Protein AF-Q5DH22-F1 (afdb_monomer)

Sequence (173 aa):
MPALIFLGRTWACASDDFVCAGVCNFLIRMSCVLILGVPFLLASDPAVCLPNLADKIFCVLMFLTLAALLIFDAALSLSSSKGGVMETNLRSSVPRLLGAVCTLSCILLVLNLANLYLASNIYTSCDKQVVNCYIAGNSIAMAHAIGFYFSLILHYRKAGAFWGQLANDPTVF

Organism: Schistosoma japonicum (NCBI:txid6182)

Foldseek 3Di:
DVVCVPPVDDDPDQLVNLLVVLVVLLVLLVVLCCLQPVLCVVFDDVCQQDVDPVLVVLVVVLVVLSVVLNVLSVVLNVQSPDDGSPPCVSNVCNVVSVVVNLVSLVVNLVSLVVQLVCLVPPRPRTPPSSSVSNNVSSVSSNVSSVVVVVVVVVVVVVVVVVVVVVVPDPVND

Structure (mmCIF, N/CA/C/O backbone):
data_AF-Q5DH22-F1
#
_entry.id   AF-Q5DH22-F1
#
loop_
_atom_site.group_PDB
_atom_site.id
_atom_site.type_symbol
_atom_site.label_atom_id
_atom_site.label_alt_id
_atom_site.label_comp_id
_atom_site.label_asym_id
_atom_site.label_entity_id
_atom_site.label_seq_id
_atom_site.pdbx_PDB_ins_code
_atom_site.Cartn_x
_atom_site.Cartn_y
_atom_site.Cartn_z
_atom_site.occupancy
_atom_site.B_iso_or_equiv
_atom_site.auth_seq_id
_atom_site.auth_comp_id
_atom_site.auth_asym_id
_atom_site.auth_atom_id
_atom_site.pdbx_PDB_model_num
ATOM 1 N N . MET A 1 1 ? -29.889 2.159 20.441 1.00 38.53 1 MET A N 1
ATOM 2 C CA . MET A 1 1 ? -28.473 2.202 20.006 1.00 38.53 1 MET A CA 1
ATOM 3 C C . MET A 1 1 ? -28.336 1.508 18.646 1.00 38.53 1 MET A C 1
ATOM 5 O O . MET A 1 1 ? -28.211 0.292 18.610 1.00 38.53 1 MET A O 1
ATOM 9 N N . PRO A 1 2 ? -28.416 2.240 17.522 1.00 34.25 2 PRO A N 1
ATOM 10 C CA . PR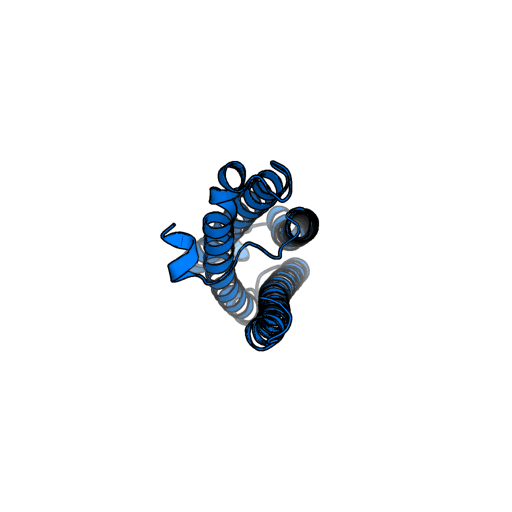O A 1 2 ? -28.590 1.642 16.187 1.00 34.25 2 PRO A CA 1
ATOM 11 C C . PRO A 1 2 ? -27.365 0.870 15.666 1.00 34.25 2 PRO A C 1
ATOM 13 O O . PRO A 1 2 ? -27.515 -0.149 15.002 1.00 34.25 2 PRO A O 1
ATOM 16 N N . ALA A 1 3 ? -26.149 1.298 16.025 1.00 37.38 3 ALA A N 1
ATOM 17 C CA . ALA A 1 3 ? -24.905 0.624 15.628 1.00 37.38 3 ALA A CA 1
ATOM 18 C C . ALA A 1 3 ? -24.698 -0.744 16.314 1.00 37.38 3 ALA A C 1
ATOM 20 O O . ALA A 1 3 ? -23.996 -1.601 15.789 1.00 37.38 3 ALA A O 1
ATOM 21 N N . LEU A 1 4 ? -25.350 -0.963 17.460 1.00 39.72 4 LEU A N 1
ATOM 22 C CA . LEU A 1 4 ? -25.334 -2.219 18.220 1.00 39.72 4 LEU A CA 1
ATOM 23 C C . LEU A 1 4 ? -26.232 -3.284 17.566 1.00 39.72 4 LEU A C 1
ATOM 25 O O . LEU A 1 4 ? -25.916 -4.467 17.597 1.00 39.72 4 LEU A O 1
ATOM 29 N N . ILE A 1 5 ? -27.313 -2.838 16.916 1.00 39.72 5 ILE A N 1
ATOM 30 C CA . ILE A 1 5 ? -28.296 -3.688 16.228 1.00 39.72 5 ILE A CA 1
ATOM 31 C C . ILE A 1 5 ? -27.786 -4.109 14.840 1.00 39.72 5 ILE A C 1
ATOM 33 O O . ILE A 1 5 ? -28.054 -5.221 14.405 1.00 39.72 5 ILE A O 1
ATOM 37 N N . PHE A 1 6 ? -27.015 -3.256 14.155 1.00 35.00 6 PHE A N 1
ATOM 38 C CA . PHE A 1 6 ? -26.537 -3.544 12.795 1.00 35.00 6 PHE A CA 1
ATOM 39 C C . PHE A 1 6 ? -25.241 -4.375 12.736 1.00 35.00 6 PHE A C 1
ATOM 41 O O . PHE A 1 6 ? -24.969 -4.996 11.714 1.00 35.00 6 PHE A O 1
ATOM 48 N N . LEU A 1 7 ? -24.423 -4.373 13.800 1.00 42.53 7 LEU A N 1
ATOM 49 C CA . LEU A 1 7 ? -23.074 -4.971 13.790 1.00 42.53 7 LEU A CA 1
ATOM 50 C C . LEU A 1 7 ? -22.793 -5.961 14.935 1.00 42.53 7 LEU A C 1
ATOM 52 O O . LEU A 1 7 ? -21.702 -6.523 14.983 1.00 42.53 7 LEU A O 1
ATOM 56 N N . GLY A 1 8 ? -23.747 -6.197 15.845 1.00 37.78 8 GLY A N 1
ATOM 57 C CA . GLY A 1 8 ? -23.712 -7.324 16.788 1.00 37.78 8 GLY A CA 1
ATOM 58 C C . GLY A 1 8 ? -22.475 -7.434 1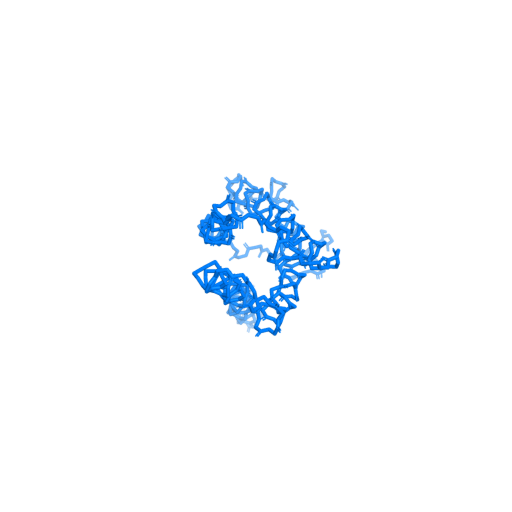7.692 1.00 37.78 8 GLY A C 1
ATOM 59 O O . GLY A 1 8 ? -22.150 -8.537 18.123 1.00 37.78 8 GLY A O 1
ATOM 60 N N . ARG A 1 9 ? -21.754 -6.336 17.975 1.00 47.69 9 ARG A N 1
ATOM 61 C CA . ARG A 1 9 ? -20.577 -6.344 18.861 1.00 47.69 9 ARG A CA 1
ATOM 62 C C . ARG A 1 9 ? -20.330 -5.006 19.559 1.00 47.69 9 ARG A C 1
ATOM 64 O O . ARG A 1 9 ? -20.252 -3.961 18.915 1.00 47.69 9 ARG A O 1
ATOM 71 N N . THR A 1 10 ? -20.079 -5.069 20.867 1.00 44.81 10 THR A N 1
ATOM 72 C CA . THR A 1 10 ? -19.105 -4.197 21.534 1.00 44.81 10 THR A CA 1
ATOM 73 C C . THR A 1 10 ? -17.713 -4.659 21.096 1.00 44.81 10 THR A C 1
ATOM 75 O O . THR A 1 10 ? -17.460 -5.850 20.916 1.00 44.81 10 THR A O 1
ATOM 78 N N . TRP A 1 11 ? -16.818 -3.723 20.805 1.00 43.31 11 TRP A N 1
ATOM 79 C CA . TRP A 1 11 ? -15.488 -4.031 20.293 1.00 43.31 11 TRP A CA 1
ATOM 80 C C . TRP A 1 11 ? -14.721 -4.894 21.305 1.00 43.31 11 TRP A C 1
ATOM 82 O O . TRP A 1 11 ? -14.218 -4.386 22.294 1.00 43.31 11 TRP A O 1
ATOM 92 N N . ALA A 1 12 ? -14.584 -6.193 21.029 1.00 40.62 12 ALA A N 1
ATOM 93 C CA . ALA A 1 12 ? -13.585 -7.066 21.655 1.00 40.62 12 ALA A CA 1
ATOM 94 C C . ALA A 1 12 ? -12.181 -6.841 21.057 1.00 40.62 12 ALA A C 1
ATOM 96 O O . ALA A 1 12 ? -11.363 -7.753 21.037 1.00 40.62 12 ALA A O 1
ATOM 97 N N . CYS A 1 13 ? -11.926 -5.657 20.499 1.00 45.31 13 CYS A N 1
ATOM 98 C CA . CYS A 1 13 ? -10.570 -5.175 20.327 1.00 45.31 13 CYS A CA 1
ATOM 99 C C . CYS A 1 13 ? -10.251 -4.445 21.620 1.00 45.31 13 CYS A C 1
ATOM 101 O O . CYS A 1 13 ? -10.879 -3.420 21.911 1.00 45.31 13 CYS A O 1
ATOM 103 N N . ALA A 1 14 ? -9.264 -4.927 22.372 1.00 44.78 14 ALA A N 1
ATOM 104 C CA . ALA A 1 14 ? -8.509 -3.972 23.155 1.00 44.78 14 ALA A CA 1
ATOM 105 C C . ALA A 1 14 ? -7.981 -2.977 22.113 1.00 44.78 14 ALA A C 1
ATOM 107 O O . ALA A 1 14 ? -7.340 -3.361 21.142 1.00 44.78 14 ALA A O 1
ATOM 108 N N . SER A 1 15 ? -8.362 -1.710 22.213 1.00 48.25 15 SER A N 1
ATOM 109 C CA . SER A 1 15 ? -7.975 -0.652 21.264 1.00 48.25 15 SER A CA 1
ATOM 110 C C . SER A 1 15 ? -6.486 -0.569 20.965 1.00 48.25 15 SER A C 1
ATOM 112 O O . SER A 1 15 ? -6.084 0.032 19.974 1.00 48.25 15 SER A O 1
ATOM 114 N N . ASP A 1 16 ? -5.676 -1.163 21.825 1.00 52.84 16 ASP A N 1
ATOM 115 C CA . ASP A 1 16 ? -4.231 -1.186 21.726 1.00 52.84 16 ASP A CA 1
ATOM 116 C C . ASP A 1 16 ? -3.760 -2.197 20.660 1.00 52.84 16 ASP A C 1
ATOM 118 O O . ASP A 1 16 ? -2.678 -2.034 20.094 1.00 52.84 16 ASP A O 1
ATOM 122 N N . ASP A 1 17 ? -4.606 -3.164 20.277 1.00 60.88 17 ASP A N 1
ATOM 123 C CA . ASP A 1 17 ? -4.300 -4.188 19.267 1.00 60.88 17 ASP A CA 1
ATOM 124 C C . ASP A 1 17 ? -4.051 -3.577 17.875 1.00 60.88 17 ASP A C 1
ATOM 126 O O . ASP A 1 17 ? -3.195 -4.045 17.119 1.00 60.88 17 ASP A O 1
ATOM 130 N N . PHE A 1 18 ? -4.751 -2.486 17.536 1.00 64.69 18 PHE A N 1
ATOM 131 C CA . PHE A 1 18 ? -4.552 -1.784 16.262 1.00 64.69 18 PHE A CA 1
ATOM 132 C C . PHE A 1 18 ? -3.445 -0.733 16.304 1.00 64.69 18 PHE A C 1
ATOM 134 O O . PHE A 1 18 ? -3.006 -0.304 15.239 1.00 64.69 18 PHE A O 1
ATOM 141 N N . VAL A 1 19 ? -2.962 -0.332 17.484 1.00 72.12 19 VAL A N 1
ATOM 142 C CA . VAL A 1 19 ? -1.801 0.566 17.579 1.00 72.12 19 VAL A CA 1
ATOM 143 C C . VAL A 1 19 ? -0.559 -0.187 17.114 1.00 72.12 19 VAL A C 1
ATOM 145 O O . VAL A 1 19 ? 0.125 0.260 16.199 1.00 72.12 19 VAL A O 1
ATOM 148 N N . CYS A 1 20 ? -0.314 -1.381 17.664 1.00 75.25 20 CYS A N 1
ATOM 149 C CA . CYS A 1 20 ? 0.819 -2.211 17.253 1.00 75.25 20 CYS A CA 1
ATOM 150 C C . CYS A 1 20 ? 0.697 -2.642 15.782 1.00 75.25 20 CYS A C 1
ATOM 152 O O . CYS A 1 20 ? 1.624 -2.437 14.997 1.00 75.25 20 CYS A O 1
ATOM 154 N N . ALA A 1 21 ? -0.474 -3.145 15.370 1.00 79.00 21 ALA A N 1
ATOM 155 C CA . ALA A 1 21 ? -0.699 -3.537 13.979 1.00 79.00 21 ALA A CA 1
ATOM 156 C C . ALA A 1 21 ? -0.585 -2.348 13.006 1.00 79.00 21 ALA A C 1
ATOM 158 O O . ALA A 1 21 ? 0.017 -2.482 11.943 1.00 79.00 21 ALA A O 1
ATOM 159 N N . GLY A 1 22 ? -1.116 -1.179 13.375 1.00 78.19 22 GLY A N 1
ATOM 160 C CA . GLY A 1 22 ? -1.033 0.049 12.584 1.00 78.19 22 GLY A CA 1
ATOM 161 C C . GLY A 1 22 ? 0.402 0.549 12.425 1.00 78.19 22 GLY A C 1
ATOM 162 O O . GLY A 1 22 ? 0.814 0.866 11.311 1.00 78.19 22 GLY A O 1
ATOM 163 N N . VAL A 1 23 ? 1.195 0.538 13.501 1.00 81.00 23 VAL A N 1
ATOM 164 C CA . VAL A 1 23 ? 2.623 0.898 13.459 1.00 81.00 23 VAL A CA 1
ATOM 165 C C . VAL A 1 23 ? 3.419 -0.098 12.613 1.00 81.00 23 VAL A C 1
ATOM 167 O O . VAL A 1 23 ? 4.212 0.321 11.770 1.00 81.00 23 VAL A O 1
ATOM 170 N N . CYS A 1 24 ? 3.197 -1.406 12.767 1.00 85.19 24 CYS A N 1
ATOM 171 C CA . CYS A 1 24 ? 3.858 -2.414 11.935 1.00 85.19 24 CYS A CA 1
ATOM 172 C C . CYS A 1 24 ? 3.511 -2.251 10.448 1.00 85.19 24 CYS A C 1
ATOM 174 O O . CYS A 1 24 ? 4.414 -2.269 9.610 1.00 85.19 24 CYS A O 1
ATOM 176 N N . ASN A 1 25 ? 2.233 -2.038 10.115 1.00 85.81 25 ASN A N 1
ATOM 177 C CA . ASN A 1 25 ? 1.800 -1.776 8.739 1.00 85.81 25 ASN A CA 1
ATOM 178 C C . ASN A 1 25 ? 2.464 -0.514 8.179 1.00 85.81 25 ASN A C 1
ATOM 180 O O . ASN A 1 25 ? 2.999 -0.538 7.071 1.00 85.81 25 ASN A O 1
ATOM 184 N N . PHE A 1 26 ? 2.508 0.563 8.967 1.00 86.69 26 PHE A N 1
ATOM 185 C CA . PHE A 1 26 ? 3.176 1.803 8.588 1.00 86.69 26 PHE A CA 1
ATOM 186 C C . PHE A 1 26 ? 4.662 1.575 8.276 1.00 86.69 26 PHE A C 1
ATOM 188 O O . PHE A 1 26 ? 5.132 1.976 7.213 1.00 86.69 26 PHE A O 1
ATOM 195 N N . LEU A 1 27 ? 5.398 0.880 9.151 1.00 88.88 27 LEU A N 1
ATOM 196 C CA . LEU A 1 27 ? 6.824 0.592 8.951 1.00 88.88 27 LEU A CA 1
ATOM 197 C C . LEU A 1 27 ? 7.075 -0.264 7.703 1.00 88.88 27 LEU A C 1
ATOM 199 O O . LEU A 1 27 ? 7.974 0.041 6.916 1.00 88.88 27 LEU A O 1
ATOM 203 N N . ILE A 1 28 ? 6.261 -1.299 7.479 1.00 89.69 28 ILE A N 1
ATOM 204 C CA . ILE A 1 28 ? 6.384 -2.154 6.292 1.00 89.69 28 ILE A CA 1
ATOM 205 C C . ILE A 1 28 ? 6.088 -1.346 5.025 1.00 89.69 28 ILE A C 1
ATOM 207 O O . ILE A 1 28 ? 6.873 -1.393 4.074 1.00 89.69 28 ILE A O 1
ATOM 211 N N . ARG A 1 29 ? 5.020 -0.541 5.003 1.00 89.00 29 ARG A N 1
ATOM 212 C CA . ARG A 1 29 ? 4.702 0.318 3.851 1.00 89.00 29 ARG A CA 1
ATOM 213 C C . ARG A 1 29 ? 5.780 1.370 3.599 1.00 89.00 29 ARG A C 1
ATOM 215 O O . ARG A 1 29 ? 6.138 1.581 2.443 1.00 89.00 29 ARG A O 1
ATOM 222 N N . MET A 1 30 ? 6.351 1.966 4.646 1.00 89.25 30 MET A N 1
ATOM 223 C CA . MET A 1 30 ? 7.490 2.883 4.524 1.00 89.25 30 MET A CA 1
ATOM 224 C C . MET A 1 30 ? 8.695 2.192 3.884 1.00 89.25 30 MET A C 1
ATOM 226 O O . MET A 1 30 ? 9.291 2.738 2.957 1.00 89.25 30 MET A O 1
ATOM 230 N N . SER A 1 31 ? 9.018 0.968 4.312 1.00 89.38 31 SER A N 1
ATOM 231 C CA . SER A 1 31 ? 10.099 0.194 3.693 1.00 89.38 31 SER A CA 1
ATOM 232 C C . SER A 1 31 ? 9.822 -0.105 2.214 1.00 89.38 31 SER A C 1
ATOM 234 O O . SER A 1 31 ? 10.723 0.032 1.390 1.00 89.38 31 SER A O 1
ATOM 236 N N . CYS A 1 32 ? 8.570 -0.399 1.844 1.00 87.69 32 CYS A N 1
ATOM 237 C CA . CYS A 1 32 ? 8.181 -0.605 0.447 1.00 87.69 32 CYS A CA 1
ATOM 238 C C . CYS A 1 32 ? 8.370 0.667 -0.387 1.00 87.69 32 CYS A C 1
ATOM 240 O O . CYS A 1 32 ? 8.918 0.595 -1.483 1.00 87.69 32 CYS A O 1
ATOM 242 N N . VAL A 1 33 ? 7.975 1.836 0.134 1.00 87.62 33 VAL A N 1
ATOM 243 C CA . VAL A 1 33 ? 8.187 3.124 -0.549 1.00 87.62 33 VAL A CA 1
ATOM 244 C C . VAL A 1 33 ? 9.675 3.392 -0.766 1.00 87.62 33 VAL A C 1
ATOM 246 O O . VAL A 1 33 ? 10.046 3.859 -1.838 1.00 87.62 33 VAL A O 1
ATOM 249 N N . LEU A 1 34 ? 10.537 3.060 0.199 1.00 88.12 34 LEU A N 1
ATOM 250 C CA . LEU A 1 34 ? 11.985 3.226 0.051 1.00 88.12 34 LEU A CA 1
ATOM 251 C C . LEU A 1 34 ? 12.574 2.265 -0.991 1.00 88.12 34 LEU A C 1
ATOM 253 O O . LEU A 1 34 ? 13.308 2.708 -1.872 1.00 88.12 34 LEU A O 1
ATOM 257 N N . ILE A 1 35 ? 12.220 0.978 -0.931 1.00 86.25 35 ILE A N 1
ATOM 258 C CA . ILE A 1 35 ? 12.705 -0.047 -1.873 1.00 86.25 35 ILE A CA 1
ATOM 259 C C . ILE A 1 35 ? 12.260 0.269 -3.308 1.00 86.25 35 ILE A C 1
ATOM 261 O O . ILE A 1 35 ? 13.035 0.081 -4.242 1.00 86.25 35 ILE A O 1
ATOM 265 N N . LEU A 1 36 ? 11.035 0.770 -3.484 1.00 83.38 36 LEU A N 1
ATOM 266 C CA . LEU A 1 36 ? 10.487 1.145 -4.790 1.00 83.38 36 LEU A CA 1
ATOM 267 C C . LEU A 1 36 ? 11.008 2.502 -5.280 1.00 83.38 36 LEU A C 1
ATOM 269 O O . LEU A 1 36 ? 11.293 2.662 -6.463 1.00 83.38 36 LEU A O 1
ATOM 273 N N . GLY A 1 37 ? 11.095 3.488 -4.387 1.00 80.94 37 GLY A N 1
ATOM 274 C CA . GLY A 1 37 ? 11.349 4.885 -4.732 1.00 80.94 37 GLY A CA 1
ATOM 275 C C . GLY A 1 37 ? 12.825 5.230 -4.898 1.00 80.94 37 GLY A C 1
ATOM 276 O O . GLY A 1 37 ? 13.181 5.918 -5.851 1.00 80.94 37 GLY A O 1
ATOM 277 N N . VAL A 1 38 ? 13.704 4.741 -4.016 1.00 82.69 38 VAL A N 1
ATOM 278 C CA . VAL A 1 38 ? 15.133 5.111 -4.027 1.00 82.69 38 VAL A CA 1
ATOM 279 C C . VAL A 1 38 ? 15.835 4.701 -5.330 1.00 82.69 38 VAL A C 1
ATOM 281 O O . VAL A 1 38 ? 16.486 5.557 -5.928 1.00 82.69 38 VAL A O 1
ATOM 284 N N . PRO A 1 39 ? 15.680 3.465 -5.847 1.00 77.75 39 PRO A N 1
ATOM 285 C CA . PRO A 1 39 ? 16.309 3.076 -7.111 1.00 77.75 39 PRO A CA 1
ATOM 286 C C . PRO A 1 39 ? 15.799 3.895 -8.296 1.00 77.75 39 PRO A C 1
ATOM 288 O O . PRO A 1 39 ? 16.551 4.177 -9.216 1.00 77.75 39 PRO A O 1
ATOM 291 N N . PHE A 1 40 ? 14.533 4.310 -8.257 1.00 73.38 40 PHE A N 1
ATOM 292 C CA . PHE A 1 40 ? 13.905 5.093 -9.317 1.00 73.38 40 PHE A CA 1
ATOM 293 C C . PHE A 1 40 ? 14.385 6.548 -9.340 1.00 73.38 40 PHE A C 1
ATOM 295 O O . PHE A 1 40 ? 14.492 7.146 -10.406 1.00 73.38 40 PHE A O 1
ATOM 302 N N . LEU A 1 41 ? 14.686 7.112 -8.166 1.00 76.12 41 LEU A N 1
ATOM 303 C CA . LEU A 1 41 ? 15.274 8.446 -8.029 1.00 76.12 41 LEU A CA 1
ATOM 304 C C . LEU A 1 41 ? 16.752 8.477 -8.436 1.00 76.12 41 LEU A C 1
ATOM 306 O O . LEU A 1 41 ? 17.239 9.513 -8.877 1.00 76.12 41 LEU A O 1
ATOM 310 N N . LEU A 1 42 ? 17.459 7.359 -8.260 1.00 75.81 42 LEU A N 1
ATOM 311 C CA . LEU A 1 42 ? 18.883 7.231 -8.575 1.00 75.81 42 LEU A CA 1
ATOM 312 C C . LEU A 1 42 ? 19.150 6.708 -9.995 1.00 75.81 42 LEU A C 1
ATOM 314 O O . LEU A 1 42 ? 20.289 6.769 -10.454 1.00 75.81 42 LEU A O 1
ATOM 318 N N . ALA A 1 43 ? 18.130 6.202 -10.692 1.00 72.44 43 ALA A N 1
ATOM 319 C CA . ALA A 1 43 ? 18.252 5.743 -12.069 1.00 72.44 43 ALA A CA 1
ATOM 320 C C . ALA A 1 43 ? 18.504 6.928 -13.013 1.00 72.44 43 ALA A C 1
ATOM 322 O O . ALA A 1 43 ? 17.738 7.893 -13.046 1.00 72.44 43 ALA A O 1
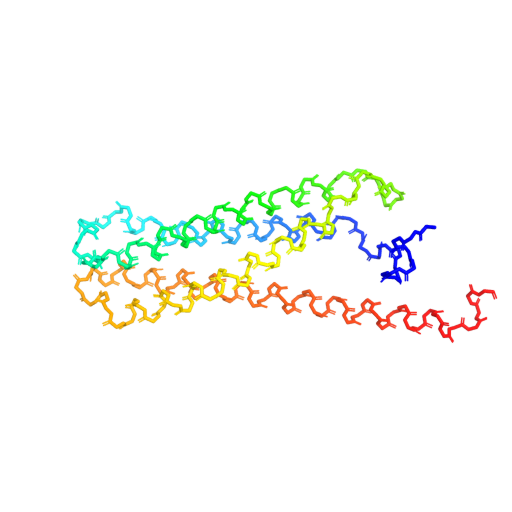ATOM 323 N N . SER A 1 44 ? 19.564 6.839 -13.815 1.00 56.53 44 SER A N 1
ATOM 324 C CA . SER A 1 44 ? 19.836 7.783 -14.899 1.00 56.53 44 SER A CA 1
ATOM 325 C C . SER A 1 44 ? 18.755 7.655 -15.980 1.00 56.53 44 SER A C 1
ATOM 327 O O . SER A 1 44 ? 18.628 6.612 -16.614 1.00 56.53 44 SER A O 1
ATOM 329 N N . ASP A 1 45 ? 17.984 8.728 -16.148 1.00 66.06 45 ASP A N 1
ATOM 330 C CA . ASP A 1 45 ? 16.884 8.933 -17.097 1.00 66.06 45 ASP A CA 1
ATOM 331 C C . ASP A 1 45 ? 15.627 8.047 -16.928 1.00 66.06 45 ASP A C 1
ATOM 333 O O . ASP A 1 45 ? 15.424 7.069 -17.657 1.00 66.06 45 ASP A O 1
ATOM 337 N N . PRO A 1 46 ? 14.659 8.458 -16.075 1.00 64.69 46 PRO A N 1
ATOM 338 C CA . PRO A 1 46 ? 13.367 7.769 -15.934 1.00 64.69 46 PRO A CA 1
ATOM 339 C C . PRO A 1 46 ? 12.539 7.748 -17.231 1.00 64.69 46 PRO A C 1
ATOM 341 O O . PRO A 1 46 ? 11.618 6.945 -17.371 1.00 64.69 46 PRO A O 1
ATOM 344 N N . ALA A 1 47 ? 12.862 8.611 -18.199 1.00 66.00 47 ALA A N 1
ATOM 345 C CA . ALA A 1 47 ? 12.239 8.621 -19.519 1.00 66.00 47 ALA A CA 1
ATOM 346 C C . ALA A 1 47 ? 12.604 7.391 -20.371 1.00 66.00 47 ALA A C 1
ATOM 348 O O . ALA A 1 47 ? 11.801 6.995 -21.212 1.00 66.00 47 ALA A O 1
ATOM 349 N N . VAL A 1 48 ? 13.771 6.779 -20.139 1.00 71.06 48 VAL A N 1
ATOM 350 C CA . VAL A 1 48 ? 14.203 5.554 -20.834 1.00 71.06 48 VAL A CA 1
ATOM 351 C C . VAL A 1 48 ? 13.523 4.326 -20.228 1.00 71.06 48 VAL A C 1
ATOM 353 O O . VAL A 1 48 ? 13.113 3.421 -20.951 1.00 71.06 48 VAL A O 1
ATOM 356 N N . CYS A 1 49 ? 13.343 4.320 -18.905 1.00 72.81 49 CYS A N 1
ATOM 357 C CA . CYS A 1 49 ? 12.677 3.227 -18.198 1.00 72.81 49 CYS A CA 1
ATOM 358 C C . CYS A 1 49 ? 11.153 3.207 -18.414 1.00 72.81 49 CYS A C 1
ATOM 360 O O . CYS A 1 49 ? 10.558 2.134 -18.388 1.00 72.81 49 CYS A O 1
ATOM 362 N N . LEU A 1 50 ? 10.517 4.366 -18.643 1.00 75.62 50 LEU A N 1
ATOM 363 C CA . LEU A 1 50 ? 9.071 4.488 -18.874 1.00 75.62 50 LEU A CA 1
ATOM 364 C C . LEU A 1 50 ? 8.804 5.280 -20.153 1.00 75.62 50 LEU A C 1
ATOM 366 O O . LEU A 1 50 ? 8.568 6.493 -20.090 1.00 75.62 50 LEU A O 1
ATOM 370 N N . PRO A 1 51 ? 8.828 4.619 -21.319 1.00 71.75 51 PRO A N 1
ATOM 371 C CA . PRO A 1 51 ? 8.616 5.299 -22.589 1.00 71.75 51 PRO A CA 1
ATOM 372 C C . PRO A 1 51 ? 7.161 5.762 -22.750 1.00 71.75 51 PRO A C 1
ATOM 374 O O . PRO A 1 51 ? 6.913 6.852 -23.269 1.00 71.75 51 PRO A O 1
ATOM 377 N N . ASN A 1 52 ? 6.188 4.987 -22.256 1.00 81.81 52 ASN A N 1
ATOM 378 C CA . ASN A 1 52 ? 4.773 5.300 -22.438 1.00 81.81 52 ASN A CA 1
ATOM 379 C C . ASN A 1 52 ? 4.229 6.200 -21.324 1.00 81.81 52 ASN A C 1
ATOM 381 O O . ASN A 1 52 ? 4.568 6.068 -20.147 1.00 81.81 52 ASN A O 1
ATOM 385 N N . LEU A 1 53 ? 3.294 7.081 -21.688 1.00 81.75 53 LEU A N 1
ATOM 386 C CA . LEU A 1 53 ? 2.572 7.917 -20.725 1.00 81.75 53 LEU A CA 1
ATOM 387 C C . LEU A 1 53 ? 1.745 7.073 -19.740 1.00 81.75 53 LEU A C 1
ATOM 389 O O . LEU A 1 53 ? 1.666 7.415 -18.564 1.00 81.75 53 LEU A O 1
ATOM 393 N N . ALA A 1 54 ? 1.166 5.964 -20.209 1.00 80.62 54 ALA A N 1
ATOM 394 C CA . ALA A 1 54 ? 0.381 5.056 -19.377 1.00 80.62 54 ALA A CA 1
ATOM 395 C C . ALA A 1 54 ? 1.211 4.488 -18.214 1.00 80.62 54 ALA A C 1
ATOM 397 O O . ALA A 1 54 ? 0.777 4.563 -17.067 1.00 80.62 54 ALA A O 1
ATOM 398 N N . ASP A 1 55 ? 2.432 4.022 -18.487 1.00 81.06 55 ASP A N 1
ATOM 399 C CA . ASP A 1 55 ? 3.328 3.444 -17.478 1.00 81.06 55 ASP A CA 1
ATOM 400 C C . ASP A 1 55 ? 3.687 4.484 -16.402 1.00 81.06 55 ASP A C 1
ATOM 402 O O . ASP A 1 55 ? 3.666 4.201 -15.202 1.00 81.06 55 ASP A O 1
ATOM 406 N N . LYS A 1 56 ? 3.923 5.737 -16.820 1.00 82.12 56 LYS A N 1
ATOM 407 C CA . LYS A 1 56 ? 4.160 6.860 -15.897 1.00 82.12 56 LYS A CA 1
ATOM 408 C C . LYS A 1 56 ? 2.955 7.114 -14.996 1.00 82.12 56 LYS A C 1
ATOM 410 O O . LYS A 1 56 ? 3.129 7.296 -13.793 1.00 82.12 56 LYS A O 1
ATOM 415 N N . ILE A 1 57 ? 1.745 7.105 -15.560 1.00 86.12 57 ILE A N 1
ATOM 416 C CA . ILE A 1 57 ? 0.503 7.292 -14.797 1.00 86.12 57 ILE A CA 1
ATOM 417 C C . ILE A 1 57 ? 0.344 6.174 -13.761 1.00 86.12 57 ILE A C 1
ATOM 419 O O . ILE A 1 57 ? 0.075 6.476 -12.600 1.00 86.12 57 ILE A O 1
ATOM 423 N N . PHE A 1 58 ? 0.559 4.909 -14.138 1.00 84.88 58 PHE A N 1
ATOM 424 C CA . PHE A 1 58 ? 0.461 3.777 -13.209 1.00 84.88 58 PHE A CA 1
ATOM 425 C C . PHE A 1 58 ? 1.484 3.857 -12.070 1.00 84.88 58 PHE A C 1
ATOM 427 O O . PHE A 1 58 ? 1.117 3.671 -10.906 1.00 84.88 58 PHE A O 1
ATOM 434 N N . CYS A 1 59 ? 2.736 4.212 -12.371 1.00 82.94 59 CYS A N 1
ATOM 435 C CA . CYS A 1 59 ? 3.755 4.437 -11.347 1.00 82.94 59 CYS A CA 1
ATOM 436 C C . CYS A 1 59 ? 3.368 5.567 -10.384 1.00 82.94 59 CYS A C 1
ATOM 438 O O . CYS A 1 59 ? 3.427 5.384 -9.168 1.00 82.94 59 CYS A O 1
ATOM 440 N N . VAL A 1 60 ? 2.927 6.719 -10.897 1.00 87.06 60 VAL A N 1
ATOM 441 C CA . VAL A 1 60 ? 2.504 7.850 -10.052 1.00 87.06 60 VAL A CA 1
ATOM 442 C C . VAL A 1 60 ? 1.299 7.470 -9.190 1.00 87.06 60 VAL A C 1
ATOM 444 O O . VAL A 1 60 ? 1.291 7.741 -7.989 1.00 87.06 60 VAL A O 1
ATOM 447 N N . LEU A 1 61 ? 0.305 6.793 -9.766 1.00 90.50 61 LEU A N 1
ATOM 448 C CA . LEU A 1 61 ? -0.888 6.346 -9.048 1.00 90.50 61 LEU A CA 1
ATOM 449 C C . LEU A 1 61 ? -0.540 5.351 -7.924 1.00 90.50 61 LEU A C 1
ATOM 451 O O . LEU A 1 61 ? -1.120 5.413 -6.837 1.00 90.50 61 LEU A O 1
ATOM 455 N N . MET A 1 62 ? 0.443 4.473 -8.140 1.00 89.56 62 MET A N 1
ATOM 456 C CA . MET A 1 62 ? 0.967 3.574 -7.107 1.00 89.56 62 MET A CA 1
ATOM 457 C C . MET A 1 62 ? 1.585 4.352 -5.935 1.00 89.56 62 MET A C 1
ATOM 459 O O . MET A 1 62 ? 1.260 4.085 -4.779 1.00 89.56 62 MET A O 1
ATOM 463 N N . PHE A 1 63 ? 2.431 5.352 -6.200 1.00 88.81 63 PHE A N 1
ATOM 464 C CA . PHE A 1 63 ? 3.014 6.168 -5.128 1.00 88.81 63 PHE A CA 1
ATOM 465 C C . PHE A 1 63 ? 1.960 6.997 -4.384 1.00 88.81 63 PHE A C 1
ATOM 467 O O . PHE A 1 63 ? 2.006 7.077 -3.157 1.00 88.81 63 PHE A O 1
ATOM 474 N N . LEU A 1 64 ? 0.976 7.559 -5.093 1.00 92.00 64 LEU A N 1
ATOM 475 C CA . LEU A 1 64 ? -0.129 8.300 -4.476 1.00 92.00 64 LEU A CA 1
ATOM 476 C C . LEU A 1 64 ? -0.983 7.409 -3.568 1.00 92.00 64 LEU A C 1
ATOM 478 O O . LEU A 1 64 ? -1.332 7.811 -2.458 1.00 92.00 64 LEU A O 1
ATOM 482 N N . THR A 1 65 ? -1.298 6.190 -4.008 1.00 91.88 65 THR A N 1
ATOM 483 C CA . THR A 1 65 ? -2.071 5.236 -3.197 1.00 91.88 65 THR A CA 1
ATOM 484 C C . THR A 1 65 ? -1.283 4.744 -1.983 1.00 91.88 65 THR A C 1
ATOM 486 O O . THR A 1 65 ? -1.849 4.682 -0.891 1.00 91.88 65 THR A O 1
ATOM 489 N N . LEU A 1 66 ? 0.021 4.478 -2.121 1.00 90.00 66 LEU A N 1
ATOM 490 C CA . LEU A 1 66 ? 0.904 4.169 -0.989 1.00 90.00 66 LEU A CA 1
ATOM 491 C C . LEU A 1 66 ? 0.977 5.324 0.020 1.00 90.00 66 LEU A C 1
ATOM 493 O O . LEU A 1 66 ? 0.853 5.088 1.222 1.00 90.00 66 LEU A O 1
ATOM 497 N N . ALA A 1 67 ? 1.124 6.564 -0.452 1.00 90.44 67 ALA A N 1
ATOM 498 C CA . ALA A 1 67 ? 1.151 7.748 0.404 1.00 90.44 67 ALA A CA 1
ATOM 499 C C . ALA A 1 67 ? -0.179 7.950 1.146 1.00 90.44 67 ALA A C 1
ATOM 501 O O . ALA A 1 67 ? -0.183 8.191 2.353 1.00 90.44 67 ALA A O 1
ATOM 502 N N . ALA A 1 68 ? -1.311 7.788 0.454 1.00 92.62 68 ALA A N 1
ATOM 503 C CA . ALA A 1 68 ? -2.626 7.837 1.084 1.00 92.62 68 ALA A CA 1
ATOM 504 C C . ALA A 1 68 ? -2.755 6.768 2.180 1.00 92.62 68 ALA A C 1
ATOM 506 O O . ALA A 1 68 ? -3.181 7.075 3.292 1.00 92.62 68 ALA A O 1
ATOM 507 N N . LEU A 1 69 ? -2.331 5.532 1.902 1.00 90.75 69 LEU A N 1
ATOM 508 C CA . LEU A 1 69 ? -2.366 4.435 2.872 1.00 90.75 69 LEU A CA 1
ATOM 509 C C . LEU A 1 69 ? -1.507 4.711 4.108 1.00 90.75 69 LEU A C 1
ATOM 511 O O . LEU A 1 69 ? -1.966 4.444 5.213 1.00 90.75 69 LEU A O 1
ATOM 515 N N . LEU A 1 70 ? -0.328 5.317 3.954 1.00 91.44 70 LEU A N 1
ATOM 516 C CA . LEU A 1 70 ? 0.497 5.740 5.092 1.00 91.44 70 LEU A CA 1
ATOM 517 C C . LEU A 1 70 ? -0.216 6.766 5.982 1.00 91.44 70 LEU A C 1
ATOM 519 O O . LEU A 1 70 ? -0.170 6.654 7.207 1.00 91.44 70 LEU A O 1
ATOM 523 N N . ILE A 1 71 ? -0.902 7.742 5.380 1.00 92.69 71 ILE A N 1
ATOM 524 C CA . ILE A 1 71 ? -1.681 8.744 6.122 1.00 92.69 71 ILE A CA 1
ATOM 525 C C . ILE A 1 71 ? -2.833 8.071 6.874 1.00 92.69 71 ILE A C 1
ATOM 527 O O . ILE A 1 71 ? -3.056 8.363 8.050 1.00 92.69 71 ILE A O 1
ATOM 531 N N . PHE A 1 72 ? -3.554 7.155 6.221 1.00 89.94 72 PHE A N 1
ATOM 532 C CA . PHE A 1 72 ? -4.656 6.436 6.855 1.00 89.94 72 PHE A CA 1
ATOM 533 C C . PHE A 1 72 ? -4.187 5.488 7.963 1.00 89.94 72 PHE A C 1
ATOM 535 O O . PHE A 1 72 ? -4.837 5.443 9.004 1.00 89.94 72 PHE A O 1
ATOM 542 N N . ASP A 1 73 ? -3.059 4.795 7.796 1.00 86.56 73 ASP A N 1
ATOM 543 C CA . ASP A 1 73 ? -2.481 3.934 8.835 1.00 86.56 73 ASP A CA 1
ATOM 544 C C . ASP A 1 73 ? -2.025 4.757 10.050 1.00 86.56 73 ASP A C 1
ATOM 546 O O . ASP A 1 73 ? -2.308 4.388 11.194 1.00 86.56 73 ASP A O 1
ATOM 550 N N . ALA A 1 74 ? -1.409 5.924 9.828 1.00 87.19 74 ALA A N 1
ATOM 551 C CA . ALA A 1 74 ? -1.062 6.849 10.906 1.00 87.19 74 ALA A CA 1
ATOM 552 C C . ALA A 1 74 ? -2.316 7.379 11.625 1.00 87.19 74 ALA A C 1
ATOM 554 O O . ALA A 1 74 ? -2.385 7.373 12.856 1.00 87.19 74 ALA A O 1
ATOM 555 N N . ALA A 1 75 ? -3.342 7.788 10.871 1.00 87.31 75 ALA A N 1
ATOM 556 C CA . ALA A 1 75 ? -4.610 8.253 11.430 1.00 87.31 75 ALA A CA 1
ATOM 557 C C . ALA A 1 75 ? -5.346 7.148 12.204 1.00 87.31 75 ALA A C 1
ATOM 559 O O . ALA A 1 75 ? -5.957 7.431 13.240 1.00 87.31 75 ALA A O 1
ATOM 560 N N . LEU A 1 76 ? -5.276 5.901 11.730 1.00 84.12 76 LEU A N 1
ATOM 561 C CA . LEU A 1 76 ? -5.832 4.732 12.401 1.00 84.12 76 LEU A CA 1
ATOM 562 C C . LEU A 1 76 ? -5.096 4.476 13.718 1.00 84.12 76 LEU A C 1
ATOM 564 O O . LEU A 1 76 ? -5.754 4.377 14.750 1.00 84.12 76 LEU A O 1
ATOM 568 N N . SER A 1 77 ? -3.760 4.469 13.710 1.00 83.50 77 SER A N 1
ATOM 569 C CA . SER A 1 77 ? -2.946 4.292 14.920 1.00 83.50 77 SER A CA 1
ATOM 570 C C . SER A 1 77 ? -3.227 5.380 15.964 1.00 83.50 77 SER A C 1
ATOM 572 O O . SER A 1 77 ? -3.445 5.069 17.134 1.00 83.50 77 SER A O 1
ATOM 574 N N . LEU A 1 78 ? -3.292 6.649 15.545 1.00 82.88 78 LEU A N 1
ATOM 575 C CA . LEU A 1 78 ? -3.590 7.787 16.428 1.00 82.88 78 LEU A CA 1
ATOM 576 C C . LEU A 1 78 ? -5.028 7.785 16.950 1.00 82.88 78 LEU A C 1
ATOM 578 O O . LEU A 1 78 ? -5.289 8.238 18.062 1.00 82.88 78 LEU A O 1
ATOM 582 N N . SER A 1 79 ? -5.988 7.340 16.140 1.00 80.31 79 SER A N 1
ATOM 583 C CA . SER A 1 79 ? -7.384 7.236 16.578 1.00 80.31 79 SER A CA 1
ATOM 584 C C . SER A 1 79 ? -7.579 6.047 17.514 1.00 80.31 79 SER A C 1
ATOM 586 O O . SER A 1 79 ? -8.385 6.126 18.437 1.00 80.31 79 SER A O 1
ATOM 588 N N . SER A 1 80 ? -6.822 4.968 17.305 1.00 73.81 80 SER A N 1
ATOM 589 C CA . SER A 1 80 ? -6.872 3.775 18.146 1.00 73.81 80 SER A CA 1
ATOM 590 C C . SER A 1 80 ? -6.224 3.992 19.512 1.00 73.81 80 SER A C 1
ATOM 592 O O . SER A 1 80 ? -6.685 3.422 20.494 1.00 73.81 80 SER A O 1
ATOM 594 N N . SER A 1 81 ? -5.221 4.869 19.611 1.00 74.44 81 SER A N 1
ATOM 595 C CA . SER A 1 81 ? -4.561 5.195 20.881 1.00 74.44 81 SER A CA 1
ATOM 596 C C . SER A 1 81 ? -5.363 6.140 21.791 1.00 74.44 81 SER A C 1
ATOM 598 O O . SER A 1 81 ? -4.891 6.487 22.871 1.00 74.44 81 SER A O 1
ATOM 600 N N . LYS A 1 82 ? -6.539 6.630 21.367 1.00 74.44 82 LYS A N 1
ATOM 601 C CA . LYS A 1 82 ? -7.346 7.593 22.140 1.00 74.44 82 LYS A CA 1
ATOM 602 C C . LYS A 1 82 ? -8.359 6.901 23.051 1.00 74.44 82 LYS A C 1
ATOM 604 O O . LYS A 1 82 ? -9.082 6.010 22.612 1.00 74.44 82 LYS A O 1
ATOM 609 N N . GLY A 1 83 ? -8.486 7.398 24.284 1.00 60.72 83 GLY A N 1
ATOM 610 C CA . GLY A 1 83 ? -9.470 6.942 25.277 1.00 60.72 83 GLY A CA 1
ATOM 611 C C . GLY A 1 83 ? -9.111 5.598 25.917 1.00 60.72 83 GLY A C 1
ATOM 612 O O . GLY A 1 83 ? -8.150 4.958 25.501 1.00 60.72 83 GLY A O 1
ATOM 613 N N . GLY A 1 84 ? -9.881 5.168 26.920 1.00 56.81 84 GLY A N 1
ATOM 614 C CA . GLY A 1 84 ? -9.810 3.819 27.504 1.00 56.81 84 GLY A CA 1
ATOM 615 C C . GLY A 1 84 ? -10.812 2.845 26.866 1.00 56.81 84 GLY A C 1
ATOM 616 O O . GLY A 1 84 ? -11.650 3.249 26.062 1.00 56.81 84 GLY A O 1
ATOM 617 N N . VAL A 1 85 ? -10.767 1.558 27.242 1.00 56.41 85 VAL A N 1
ATOM 618 C CA . VAL A 1 85 ? -11.605 0.468 26.675 1.00 56.41 85 VAL A CA 1
ATOM 619 C C . VAL A 1 85 ? -13.106 0.799 26.635 1.00 56.41 85 VAL A C 1
ATOM 621 O O . VAL A 1 85 ? -13.795 0.407 25.696 1.00 56.41 85 VAL A O 1
ATOM 624 N N . MET A 1 86 ? -13.599 1.573 27.603 1.00 54.69 86 MET A N 1
ATOM 625 C CA . MET A 1 86 ? -15.019 1.916 27.738 1.00 54.69 86 MET A CA 1
ATOM 626 C C . MET A 1 86 ? -15.431 3.224 27.033 1.00 54.69 86 MET A C 1
ATOM 628 O O . MET A 1 86 ? -16.623 3.515 26.931 1.00 54.69 86 MET A O 1
ATOM 632 N N . GLU A 1 87 ? -14.491 4.011 26.499 1.00 60.81 87 GLU A N 1
ATOM 633 C CA . GLU A 1 87 ? -14.792 5.313 25.883 1.00 60.81 87 GLU A CA 1
ATOM 634 C C . GLU A 1 87 ? -15.050 5.200 24.374 1.00 60.81 87 GLU A C 1
ATOM 636 O O . GLU A 1 87 ? -14.219 5.514 23.520 1.00 60.81 87 GLU A O 1
ATOM 641 N N . THR A 1 88 ? -16.256 4.747 24.035 1.00 62.53 88 THR A N 1
ATOM 642 C CA . THR A 1 88 ? -16.682 4.465 22.651 1.00 62.53 88 THR A CA 1
ATOM 643 C C . THR A 1 88 ? -16.801 5.709 21.760 1.00 62.53 88 THR A C 1
ATOM 645 O O . THR A 1 88 ? -16.546 5.628 20.557 1.00 62.53 88 THR A O 1
ATOM 648 N N . ASN A 1 89 ? -17.131 6.877 22.323 1.00 66.44 89 ASN A N 1
ATOM 649 C CA . ASN A 1 89 ? -17.325 8.114 21.553 1.00 66.44 89 ASN A CA 1
ATOM 650 C C . ASN A 1 89 ? -16.023 8.634 20.924 1.00 66.44 89 ASN A C 1
ATOM 652 O O . ASN A 1 89 ? -16.024 9.046 19.759 1.00 66.44 89 ASN A O 1
ATOM 656 N N . LEU A 1 90 ? -14.904 8.543 21.652 1.00 65.06 90 LEU A N 1
ATOM 657 C CA . LEU A 1 90 ? -13.584 8.980 21.180 1.00 65.06 90 LEU A CA 1
ATOM 658 C C . LEU A 1 90 ? -13.021 8.092 20.057 1.00 65.06 90 LEU A C 1
ATOM 660 O O . LEU A 1 90 ? -12.128 8.524 19.331 1.00 65.06 90 LEU A O 1
ATOM 664 N N . ARG A 1 91 ? -13.563 6.876 19.887 1.00 65.00 91 ARG A N 1
ATOM 665 C CA . ARG A 1 91 ? -13.083 5.843 18.946 1.00 65.00 91 ARG A CA 1
ATOM 666 C C . ARG A 1 91 ? -14.029 5.587 17.773 1.00 65.00 91 ARG A C 1
ATOM 668 O O . ARG A 1 91 ? -13.817 4.678 16.973 1.00 65.00 91 ARG A O 1
ATOM 675 N N . SER A 1 92 ? -15.065 6.406 17.631 1.00 70.06 92 SER A N 1
ATOM 676 C CA . SER A 1 92 ? -16.099 6.257 16.598 1.00 70.06 92 SER A CA 1
ATOM 677 C C . SER A 1 92 ? -15.582 6.390 15.152 1.00 70.06 92 SER A C 1
ATOM 679 O O . SER A 1 92 ? -16.258 5.960 14.212 1.00 70.06 92 SER A O 1
ATOM 681 N N . SER A 1 93 ? -14.384 6.953 14.953 1.00 75.06 93 SER A N 1
ATOM 682 C CA . SER A 1 93 ? -13.725 7.086 13.646 1.00 75.06 93 SER A CA 1
ATOM 683 C C . SER A 1 93 ? -13.003 5.816 13.177 1.00 75.06 93 SER A C 1
ATOM 685 O O . SER A 1 93 ? -12.866 5.623 11.968 1.00 75.06 93 SER A O 1
ATOM 687 N N . VAL A 1 94 ? -12.588 4.930 14.093 1.00 74.00 94 VAL A N 1
ATOM 688 C CA . VAL A 1 94 ? -11.807 3.711 13.803 1.00 74.00 94 VAL A CA 1
ATOM 689 C C . VAL A 1 94 ? -12.449 2.812 12.734 1.00 74.00 94 VAL A C 1
ATOM 691 O O . VAL A 1 94 ? -11.752 2.480 11.777 1.00 74.00 94 VAL A O 1
ATOM 694 N N . PRO A 1 95 ? -13.751 2.453 12.784 1.00 75.50 95 PRO A N 1
ATOM 695 C CA . PRO A 1 95 ? -14.349 1.601 11.750 1.00 75.50 95 PRO A CA 1
ATOM 696 C C . PRO A 1 95 ? -14.344 2.238 10.357 1.00 75.50 95 PRO A C 1
ATOM 698 O O . PRO A 1 95 ? -14.167 1.537 9.363 1.00 75.50 95 PRO A O 1
ATOM 701 N N . ARG A 1 96 ? -14.509 3.565 10.266 1.00 76.50 96 ARG A N 1
ATOM 702 C CA . ARG A 1 96 ? -14.474 4.271 8.975 1.00 76.50 96 ARG A CA 1
ATOM 703 C C . ARG A 1 96 ? -13.061 4.295 8.403 1.00 76.50 96 ARG A C 1
ATOM 705 O O . ARG A 1 96 ? -12.887 4.038 7.217 1.00 76.50 96 ARG A O 1
ATOM 712 N N . LEU A 1 97 ? -12.067 4.564 9.251 1.00 81.06 97 LEU A N 1
ATOM 713 C CA . LEU A 1 97 ? -10.655 4.546 8.866 1.00 81.06 97 LEU A CA 1
ATOM 714 C C . LEU A 1 97 ? -10.214 3.144 8.442 1.00 81.06 97 LEU A C 1
ATOM 716 O O . LEU A 1 97 ? -9.606 2.995 7.389 1.00 81.06 97 LEU A O 1
ATOM 720 N N . LEU A 1 98 ? -10.589 2.110 9.198 1.00 82.75 98 LEU A N 1
ATOM 721 C CA . LEU A 1 98 ? -10.284 0.722 8.853 1.00 82.75 98 LEU A CA 1
ATOM 722 C C . LEU A 1 98 ? -10.933 0.313 7.521 1.00 82.75 98 LEU A C 1
ATOM 724 O O . LEU A 1 98 ? -10.279 -0.313 6.689 1.00 82.75 98 LEU A O 1
ATOM 728 N N . GLY A 1 99 ? -12.187 0.713 7.282 1.00 80.50 99 GLY A N 1
ATOM 729 C CA . GLY A 1 99 ? -12.853 0.509 5.994 1.00 80.50 99 GLY A CA 1
ATOM 730 C C . GLY A 1 99 ? -12.115 1.194 4.840 1.00 80.50 99 GLY A C 1
ATOM 731 O O . GLY A 1 99 ? -11.868 0.565 3.809 1.00 80.50 99 GLY A O 1
ATOM 732 N N . ALA A 1 100 ? -11.682 2.445 5.031 1.00 85.69 100 ALA A N 1
ATOM 733 C CA . ALA A 1 100 ? -10.882 3.171 4.045 1.00 85.69 100 ALA A CA 1
ATOM 734 C C . ALA A 1 100 ? -9.545 2.461 3.756 1.00 85.69 100 ALA A C 1
ATOM 736 O O . ALA A 1 100 ? -9.226 2.224 2.590 1.00 85.69 100 ALA A O 1
ATOM 737 N N . VAL A 1 101 ? -8.815 2.025 4.790 1.00 88.06 101 VAL A N 1
ATOM 738 C CA . VAL A 1 101 ? -7.557 1.266 4.645 1.00 88.06 101 VAL A CA 1
ATOM 739 C C . VAL A 1 101 ? -7.774 -0.036 3.876 1.00 88.06 101 VAL A C 1
ATOM 741 O O . VAL A 1 101 ? -6.967 -0.362 3.004 1.00 88.06 101 VAL A O 1
ATOM 744 N N . CYS A 1 102 ? -8.866 -0.761 4.139 1.00 87.19 102 CYS A N 1
ATOM 745 C CA . CYS A 1 102 ? -9.208 -1.965 3.380 1.00 87.19 102 CYS A CA 1
ATOM 746 C C . CYS A 1 102 ? -9.453 -1.618 1.903 1.00 87.19 102 CYS A C 1
ATOM 748 O O . CYS A 1 102 ? -8.747 -2.104 1.023 1.00 87.19 102 CYS A O 1
ATOM 750 N N . THR A 1 103 ? -10.377 -0.702 1.604 1.00 89.44 103 THR A N 1
ATOM 751 C CA . THR A 1 103 ? -10.684 -0.341 0.204 1.00 89.44 103 THR A CA 1
ATOM 752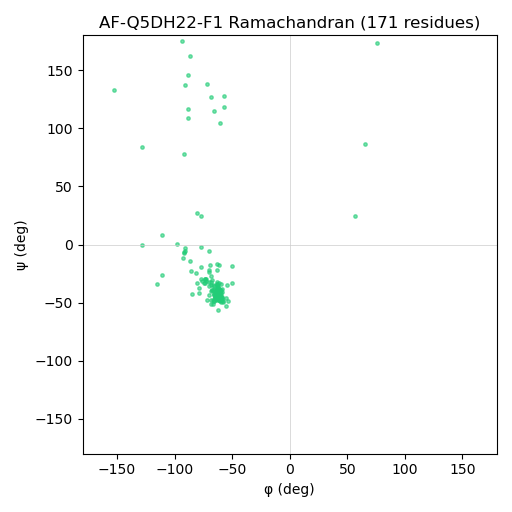 C C . THR A 1 103 ? -9.445 0.110 -0.580 1.00 89.44 103 THR A C 1
ATOM 754 O O . THR A 1 103 ? -9.188 -0.400 -1.671 1.00 89.44 103 THR A O 1
ATOM 757 N N . LEU A 1 104 ? -8.614 0.976 0.006 1.00 91.56 104 LEU A N 1
ATOM 758 C CA . LEU A 1 104 ? -7.361 1.421 -0.600 1.00 91.56 104 LEU A CA 1
ATOM 759 C C . LEU A 1 104 ? -6.333 0.292 -0.734 1.00 91.56 104 LEU A C 1
ATOM 761 O O . LEU A 1 104 ? -5.620 0.242 -1.732 1.00 91.56 104 LEU A O 1
ATOM 765 N N . SER A 1 105 ? -6.271 -0.646 0.215 1.00 89.25 105 SER A N 1
ATOM 766 C CA . SER A 1 105 ? -5.375 -1.807 0.116 1.00 89.25 105 SER A CA 1
ATOM 767 C C . SER A 1 105 ? -5.796 -2.773 -0.995 1.00 89.25 105 SER A C 1
ATOM 769 O O . SER A 1 105 ? -4.928 -3.360 -1.635 1.00 89.25 105 SER A O 1
ATOM 771 N N . CYS A 1 106 ? -7.098 -2.906 -1.283 1.00 90.38 106 CYS A N 1
ATOM 772 C CA . CYS A 1 106 ? -7.572 -3.636 -2.468 1.00 90.38 106 CYS A CA 1
ATOM 773 C C . CYS A 1 106 ? -7.120 -2.960 -3.765 1.00 90.38 106 CYS A C 1
ATOM 775 O O . CYS A 1 106 ? -6.597 -3.628 -4.655 1.00 90.38 106 CYS A O 1
ATOM 777 N N . ILE A 1 107 ? -7.287 -1.637 -3.858 1.00 93.00 107 ILE A N 1
ATOM 778 C CA . ILE A 1 107 ? -6.841 -0.863 -5.024 1.00 93.00 107 ILE A CA 1
ATOM 779 C C . ILE A 1 107 ? -5.329 -1.032 -5.213 1.00 93.00 107 ILE A C 1
ATOM 781 O O . ILE A 1 107 ? -4.878 -1.348 -6.311 1.00 93.00 107 ILE A O 1
ATOM 785 N N . LEU A 1 108 ? -4.550 -0.910 -4.134 1.00 91.12 108 LEU A N 1
ATOM 786 C CA . LEU A 1 108 ? -3.101 -1.097 -4.166 1.00 91.12 108 LEU A CA 1
ATOM 787 C C . LEU A 1 108 ? -2.705 -2.502 -4.652 1.00 91.12 108 LEU A C 1
ATOM 789 O O . LEU A 1 108 ? -1.741 -2.636 -5.398 1.00 91.12 108 LEU A O 1
ATOM 793 N N . LEU A 1 109 ? -3.442 -3.546 -4.267 1.00 91.88 109 LEU A N 1
ATOM 794 C CA . LEU A 1 109 ? -3.164 -4.918 -4.698 1.00 91.88 109 LEU A CA 1
ATOM 795 C C . LEU A 1 109 ? -3.319 -5.076 -6.218 1.00 91.88 109 LEU A C 1
ATOM 797 O O . LEU A 1 109 ? -2.447 -5.657 -6.863 1.00 91.88 109 LEU A O 1
ATOM 801 N N . VAL A 1 110 ? -4.372 -4.491 -6.798 1.00 92.62 110 VAL A N 1
ATOM 802 C CA . VAL A 1 110 ? -4.574 -4.462 -8.257 1.00 92.62 110 VAL A CA 1
ATOM 803 C C . VAL A 1 110 ? -3.449 -3.690 -8.953 1.00 92.62 110 VAL A C 1
ATOM 805 O O . VAL A 1 110 ? -2.932 -4.144 -9.973 1.00 92.62 110 VAL A O 1
ATOM 808 N N . LEU A 1 111 ? -3.027 -2.558 -8.385 1.00 92.12 111 LEU A N 1
ATOM 809 C CA . LEU A 1 111 ? -1.930 -1.760 -8.939 1.00 92.12 111 LEU A CA 1
ATOM 810 C C . LEU A 1 111 ? -0.589 -2.493 -8.893 1.00 92.12 111 LEU A C 1
ATOM 812 O O . LEU A 1 111 ? 0.129 -2.482 -9.888 1.00 92.12 111 LEU A O 1
ATOM 816 N N . ASN A 1 112 ? -0.269 -3.178 -7.792 1.00 91.00 112 ASN A N 1
ATOM 817 C CA . ASN A 1 112 ? 0.955 -3.976 -7.687 1.00 91.00 112 ASN A CA 1
ATOM 818 C C . ASN A 1 112 ? 0.975 -5.124 -8.710 1.00 91.00 112 ASN A C 1
ATOM 820 O O . ASN A 1 112 ? 2.017 -5.393 -9.301 1.00 91.00 112 ASN A O 1
ATOM 824 N N . LEU A 1 113 ? -0.168 -5.777 -8.962 1.00 90.81 113 LEU A N 1
ATOM 825 C CA . LEU A 1 113 ? -0.277 -6.816 -9.995 1.00 90.81 113 LEU A CA 1
ATOM 826 C C . LEU A 1 113 ? -0.031 -6.253 -11.398 1.00 90.81 113 LEU A C 1
ATOM 828 O O . LEU A 1 113 ? 0.748 -6.824 -12.163 1.00 90.81 113 LEU A O 1
ATOM 832 N N . ALA A 1 114 ? -0.657 -5.119 -11.722 1.00 89.75 114 ALA A N 1
ATOM 833 C CA . ALA A 1 114 ? -0.438 -4.441 -12.995 1.00 89.75 114 ALA A CA 1
ATOM 834 C C . ALA A 1 114 ? 1.036 -4.027 -13.155 1.00 89.75 114 ALA A C 1
ATOM 836 O O . ALA A 1 114 ? 1.653 -4.322 -14.175 1.00 89.75 114 ALA A O 1
ATOM 837 N N . ASN A 1 115 ? 1.636 -3.431 -12.123 1.00 86.94 115 ASN A N 1
ATOM 838 C CA . ASN A 1 115 ? 3.031 -2.991 -12.148 1.00 86.94 115 ASN A CA 1
ATOM 839 C C . ASN A 1 115 ? 4.032 -4.151 -12.238 1.00 86.94 115 ASN A C 1
ATOM 841 O O . ASN A 1 115 ? 5.039 -4.014 -12.929 1.00 86.94 115 ASN A O 1
ATOM 845 N N . LEU A 1 116 ? 3.761 -5.305 -11.618 1.00 88.75 116 LEU A N 1
ATOM 846 C CA . LEU A 1 116 ? 4.579 -6.514 -11.796 1.00 88.75 116 LEU A CA 1
ATOM 847 C C . LEU A 1 116 ? 4.526 -7.029 -13.237 1.00 88.75 116 LEU A C 1
ATOM 849 O O . LEU A 1 116 ? 5.559 -7.414 -13.793 1.00 88.75 116 LEU A O 1
ATOM 853 N N . TYR A 1 117 ? 3.342 -7.009 -13.854 1.00 87.88 117 TYR A N 1
ATOM 854 C CA . TYR A 1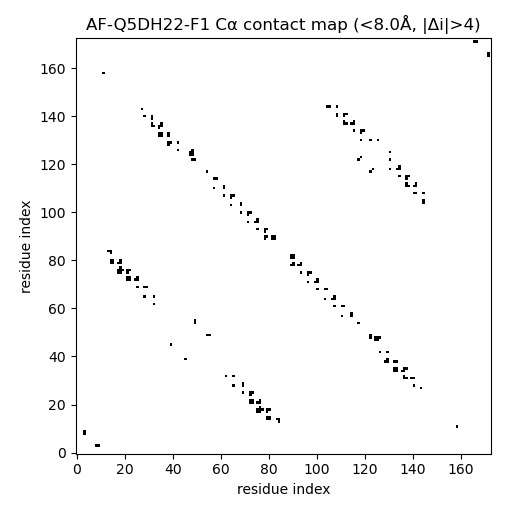 117 ? 3.180 -7.386 -15.256 1.00 87.88 117 TYR A CA 1
ATOM 855 C C . TYR A 1 117 ? 3.938 -6.435 -16.194 1.00 87.88 117 TYR A C 1
ATOM 857 O O . TYR A 1 117 ? 4.639 -6.898 -17.097 1.00 87.88 117 TYR A O 1
ATOM 865 N N . LEU A 1 118 ? 3.849 -5.121 -15.958 1.00 83.75 118 LEU A N 1
ATOM 866 C CA . LEU A 1 118 ? 4.581 -4.112 -16.733 1.00 83.75 118 LEU A CA 1
ATOM 867 C C . LEU A 1 118 ? 6.097 -4.265 -16.550 1.00 83.75 118 LEU A C 1
ATOM 869 O O . LEU A 1 118 ? 6.835 -4.318 -17.532 1.00 83.75 118 LEU A O 1
ATOM 873 N N . ALA A 1 119 ? 6.566 -4.430 -15.311 1.00 82.62 119 ALA A N 1
ATOM 874 C CA . ALA A 1 119 ? 7.988 -4.579 -15.019 1.00 82.62 119 ALA A CA 1
ATOM 875 C C . ALA A 1 119 ? 8.607 -5.837 -15.638 1.00 82.62 119 ALA A C 1
ATOM 877 O O . ALA A 1 119 ? 9.757 -5.800 -16.068 1.00 82.62 119 ALA A O 1
ATOM 878 N N . SER A 1 120 ? 7.840 -6.925 -15.730 1.00 83.19 120 SER A N 1
ATOM 879 C CA . SER A 1 120 ? 8.326 -8.188 -16.295 1.00 83.19 120 SER A CA 1
ATOM 880 C C . SER A 1 120 ? 8.402 -8.178 -17.825 1.00 83.19 120 SER A C 1
ATOM 882 O O . SER A 1 120 ? 9.236 -8.881 -18.388 1.00 83.19 120 SER A O 1
ATOM 884 N N . ASN A 1 121 ? 7.545 -7.403 -18.501 1.00 79.69 121 ASN A N 1
ATOM 885 C CA . ASN A 1 121 ? 7.403 -7.458 -19.963 1.00 79.69 121 ASN A CA 1
ATOM 886 C C . ASN A 1 121 ? 7.911 -6.211 -20.702 1.00 79.69 121 ASN A C 1
ATOM 888 O O . ASN A 1 121 ? 8.249 -6.313 -21.877 1.00 79.69 121 ASN A O 1
ATOM 892 N N . ILE A 1 122 ? 7.932 -5.040 -20.055 1.00 72.38 122 ILE A N 1
ATOM 893 C CA . ILE A 1 122 ? 8.129 -3.744 -20.731 1.00 72.38 122 ILE A CA 1
ATOM 894 C C . ILE A 1 122 ? 9.427 -3.055 -20.297 1.00 72.38 122 ILE A C 1
ATOM 896 O O . ILE A 1 122 ? 10.091 -2.428 -21.118 1.00 72.38 122 ILE A O 1
ATOM 900 N N . TYR A 1 123 ? 9.857 -3.201 -19.040 1.00 70.56 123 TYR A N 1
ATOM 901 C CA . TYR A 1 123 ? 11.037 -2.493 -18.515 1.00 70.56 123 TYR A CA 1
ATOM 902 C C . TYR A 1 123 ? 12.388 -3.134 -18.890 1.00 70.56 123 TYR A C 1
ATOM 904 O O . TYR A 1 123 ? 13.382 -2.948 -18.192 1.00 70.56 123 TYR A O 1
ATOM 912 N N . THR A 1 124 ? 12.472 -3.846 -20.018 1.00 67.38 124 THR A N 1
ATOM 913 C CA . THR A 1 124 ? 13.695 -4.536 -20.474 1.00 67.38 124 THR A CA 1
ATOM 914 C C . THR A 1 124 ? 14.863 -3.596 -20.783 1.00 67.38 124 THR A C 1
ATOM 916 O O . THR A 1 124 ? 16.011 -4.034 -20.794 1.00 67.38 124 THR A O 1
ATOM 919 N N . SER A 1 125 ? 14.576 -2.320 -21.050 1.00 70.62 125 SER A N 1
ATOM 920 C CA . SER A 1 125 ? 15.567 -1.287 -21.391 1.00 70.62 125 SER A CA 1
ATOM 921 C C . SER A 1 125 ? 16.090 -0.505 -20.183 1.00 70.62 125 SER A C 1
ATOM 923 O O . SER A 1 125 ? 16.990 0.316 -20.339 1.00 70.62 125 SER A O 1
ATOM 925 N N . CYS A 1 126 ? 15.529 -0.733 -18.994 1.00 76.12 126 CYS A N 1
ATOM 926 C CA . CYS A 1 126 ? 15.957 -0.090 -17.758 1.00 76.12 126 CYS A CA 1
ATOM 927 C C . CYS A 1 126 ? 17.112 -0.872 -17.108 1.00 76.12 126 CYS A C 1
ATOM 929 O O . CYS A 1 126 ? 17.327 -2.050 -17.408 1.00 76.12 126 CYS A O 1
ATOM 931 N N . ASP A 1 127 ? 17.850 -0.238 -16.193 1.00 83.31 127 ASP A N 1
ATOM 932 C CA . ASP A 1 127 ? 18.878 -0.935 -15.420 1.00 83.31 127 ASP A CA 1
ATOM 933 C C . ASP A 1 127 ? 18.259 -2.125 -14.666 1.00 83.31 127 ASP A C 1
ATOM 935 O O . ASP A 1 127 ? 17.275 -1.991 -13.930 1.00 83.31 127 ASP A O 1
ATOM 939 N N . LYS A 1 128 ? 18.863 -3.306 -14.836 1.00 82.81 128 LYS A N 1
ATOM 940 C CA . LYS A 1 128 ? 18.430 -4.557 -14.204 1.00 82.81 128 LYS A CA 1
ATOM 941 C C . LYS A 1 128 ? 18.331 -4.420 -12.690 1.00 82.81 128 LYS A C 1
ATOM 943 O O . LYS A 1 128 ? 17.445 -5.026 -12.090 1.00 82.81 128 LYS A O 1
ATOM 948 N N . GLN A 1 129 ? 19.208 -3.634 -12.066 1.00 84.44 129 GLN A N 1
ATOM 949 C CA . GLN A 1 129 ? 19.154 -3.422 -10.622 1.00 84.44 129 GLN A CA 1
ATOM 950 C C . GLN A 1 129 ? 17.883 -2.664 -10.212 1.00 84.44 129 GLN A C 1
ATOM 952 O O . GLN A 1 129 ? 17.215 -3.059 -9.255 1.00 84.44 129 GLN A O 1
ATOM 957 N N . VAL A 1 130 ? 17.502 -1.634 -10.969 1.00 83.38 130 VAL A N 1
ATOM 958 C CA . VAL A 1 130 ? 16.285 -0.843 -10.731 1.00 83.38 130 VAL A CA 1
ATOM 959 C C . VAL A 1 130 ? 15.041 -1.708 -10.926 1.00 83.38 130 VAL A C 1
ATOM 961 O O . VAL A 1 130 ? 14.163 -1.722 -10.062 1.00 83.38 130 VAL A O 1
ATOM 964 N N . VAL A 1 131 ? 14.997 -2.494 -12.007 1.00 84.75 131 VAL A N 1
ATOM 965 C CA . VAL A 1 131 ? 13.883 -3.413 -12.299 1.00 84.75 131 VAL A CA 1
ATOM 966 C C . VAL A 1 131 ? 13.733 -4.470 -11.203 1.00 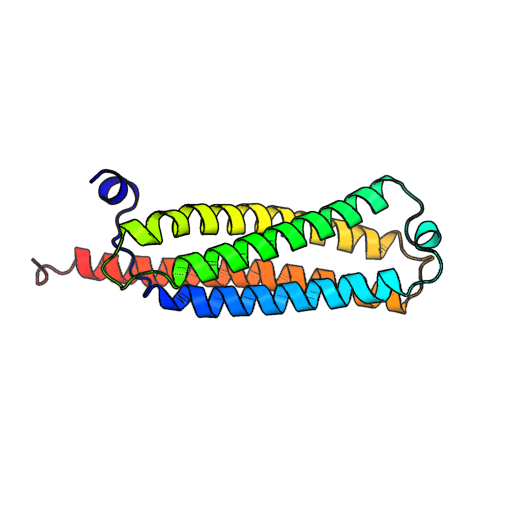84.75 131 VAL A C 1
ATOM 968 O O . VAL A 1 131 ? 12.624 -4.697 -10.720 1.00 84.75 131 VAL A O 1
ATOM 971 N N . ASN A 1 132 ? 14.834 -5.068 -10.743 1.00 86.62 132 ASN A N 1
ATOM 972 C CA . ASN A 1 132 ? 14.804 -6.071 -9.678 1.00 86.62 132 ASN A CA 1
ATOM 973 C C . ASN A 1 132 ? 14.299 -5.493 -8.351 1.00 86.62 132 ASN A C 1
ATOM 975 O O . ASN A 1 132 ? 13.455 -6.110 -7.700 1.00 86.62 132 ASN A O 1
ATOM 979 N N . CYS A 1 133 ? 14.766 -4.304 -7.959 1.00 86.94 133 CYS A N 1
ATOM 980 C CA . CYS A 1 133 ? 14.260 -3.631 -6.763 1.00 86.94 133 CYS A CA 1
ATOM 981 C C . CYS A 1 133 ? 12.771 -3.288 -6.895 1.00 86.94 133 CYS A C 1
ATOM 983 O O . CYS A 1 133 ? 12.013 -3.450 -5.939 1.00 86.94 133 CYS A O 1
ATOM 985 N N . TYR A 1 134 ? 12.336 -2.872 -8.086 1.00 86.44 134 TYR A N 1
ATOM 986 C CA . TYR A 1 134 ? 10.938 -2.560 -8.355 1.00 86.44 134 TYR A CA 1
ATOM 987 C C . TYR A 1 134 ? 10.039 -3.803 -8.243 1.00 86.44 134 TYR A C 1
ATOM 989 O O . TYR A 1 134 ? 9.007 -3.769 -7.568 1.00 86.44 134 TYR A O 1
ATOM 997 N N . ILE A 1 135 ? 10.454 -4.931 -8.827 1.00 88.75 135 ILE A N 1
ATOM 998 C CA . ILE A 1 135 ? 9.753 -6.220 -8.710 1.00 88.75 135 ILE A CA 1
ATOM 999 C C . ILE A 1 135 ? 9.719 -6.688 -7.250 1.00 88.75 135 ILE A C 1
ATOM 1001 O O . ILE A 1 135 ? 8.660 -7.082 -6.752 1.00 88.75 135 ILE A O 1
ATOM 1005 N N . ALA A 1 136 ? 10.849 -6.610 -6.541 1.00 89.69 136 ALA A N 1
ATOM 1006 C CA . ALA A 1 136 ? 10.937 -6.999 -5.137 1.00 89.69 136 ALA A CA 1
ATOM 1007 C C . ALA A 1 136 ? 10.003 -6.154 -4.258 1.00 89.69 136 ALA A C 1
ATOM 1009 O O . ALA A 1 136 ? 9.220 -6.706 -3.485 1.00 89.69 136 ALA A O 1
ATOM 1010 N N . GLY A 1 137 ? 10.017 -4.829 -4.420 1.00 89.50 137 GLY A N 1
ATOM 1011 C CA . GLY A 1 137 ? 9.162 -3.919 -3.660 1.00 89.50 137 GLY A CA 1
ATOM 1012 C C . GLY A 1 137 ? 7.668 -4.160 -3.895 1.00 89.50 137 GLY A C 1
ATOM 1013 O O . GLY A 1 137 ? 6.909 -4.243 -2.929 1.00 89.50 137 GLY A O 1
ATOM 1014 N N . ASN A 1 138 ? 7.244 -4.360 -5.150 1.00 90.44 138 ASN A N 1
ATOM 1015 C CA . ASN A 1 138 ? 5.843 -4.668 -5.473 1.00 90.44 138 ASN A CA 1
ATOM 1016 C C . ASN A 1 138 ? 5.426 -6.035 -4.904 1.00 90.44 138 ASN A C 1
ATOM 1018 O O . ASN A 1 138 ? 4.316 -6.183 -4.390 1.00 90.44 138 ASN A O 1
ATOM 1022 N N . SER A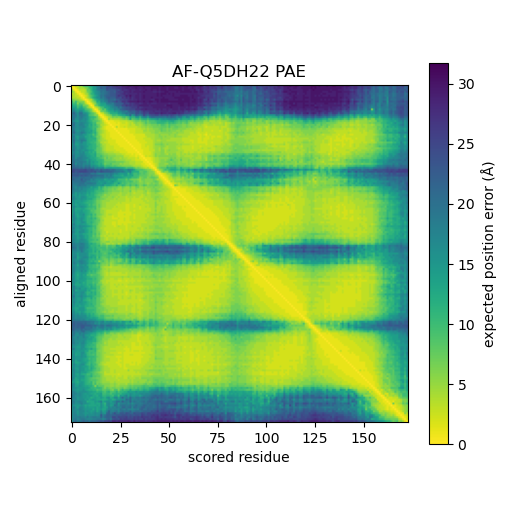 1 139 ? 6.323 -7.025 -4.939 1.00 91.75 139 SER A N 1
ATOM 1023 C CA . SER A 1 139 ? 6.070 -8.362 -4.386 1.00 91.75 139 SER A CA 1
ATOM 1024 C C . SER A 1 139 ? 5.903 -8.328 -2.865 1.00 91.75 139 SER A C 1
ATOM 1026 O O . SER A 1 139 ? 4.969 -8.930 -2.335 1.00 91.75 139 SER A O 1
ATOM 1028 N N . ILE A 1 140 ? 6.759 -7.578 -2.161 1.00 92.25 140 ILE A N 1
ATOM 1029 C CA . ILE A 1 140 ? 6.657 -7.378 -0.707 1.00 92.25 140 ILE A CA 1
ATOM 1030 C C . ILE A 1 140 ? 5.361 -6.634 -0.365 1.00 92.25 140 ILE A C 1
ATOM 1032 O O . ILE A 1 140 ? 4.627 -7.067 0.524 1.00 92.25 140 ILE A O 1
ATOM 1036 N N . ALA A 1 141 ? 5.037 -5.559 -1.091 1.00 90.06 141 ALA A N 1
ATOM 1037 C CA . ALA A 1 141 ? 3.809 -4.795 -0.875 1.00 90.06 141 ALA A CA 1
ATOM 1038 C C . ALA A 1 141 ? 2.550 -5.655 -1.085 1.00 90.06 141 ALA A C 1
ATOM 1040 O O . ALA A 1 141 ? 1.602 -5.579 -0.299 1.00 90.06 141 ALA A O 1
ATOM 1041 N N . MET A 1 142 ? 2.554 -6.517 -2.105 1.00 91.94 142 MET A N 1
ATOM 1042 C CA . MET A 1 142 ? 1.469 -7.460 -2.370 1.00 91.94 142 MET A CA 1
ATOM 1043 C C . MET A 1 142 ? 1.350 -8.518 -1.267 1.00 91.94 142 MET A C 1
ATOM 1045 O O . MET A 1 142 ? 0.255 -8.734 -0.746 1.00 91.94 142 MET A O 1
ATOM 1049 N N . ALA A 1 143 ? 2.464 -9.138 -0.863 1.00 92.25 143 ALA A N 1
ATOM 1050 C CA . ALA A 1 143 ? 2.482 -10.113 0.225 1.00 92.25 143 ALA A CA 1
ATOM 1051 C C . ALA A 1 143 ? 1.980 -9.500 1.541 1.00 92.25 143 ALA A C 1
ATOM 1053 O O . ALA A 1 143 ? 1.188 -10.118 2.254 1.00 92.25 143 ALA A O 1
ATOM 1054 N N . HIS A 1 144 ? 2.375 -8.260 1.831 1.00 91.31 144 HIS A N 1
ATOM 1055 C CA . HIS A 1 144 ? 1.902 -7.523 2.994 1.00 91.31 144 HIS A CA 1
ATOM 1056 C C . HIS A 1 144 ? 0.390 -7.263 2.940 1.00 91.31 144 HIS A C 1
ATOM 1058 O O . HIS A 1 144 ? -0.305 -7.532 3.918 1.00 91.31 144 HIS A O 1
ATOM 1064 N N . ALA A 1 145 ? -0.140 -6.808 1.798 1.00 88.88 145 ALA A N 1
ATOM 1065 C CA . ALA A 1 145 ? -1.575 -6.579 1.630 1.00 88.88 145 ALA A CA 1
ATOM 1066 C C . ALA A 1 145 ? -2.393 -7.873 1.808 1.00 88.88 145 ALA A C 1
ATOM 1068 O O . ALA A 1 145 ? -3.409 -7.871 2.503 1.00 88.88 145 ALA A O 1
ATOM 1069 N N . ILE A 1 146 ? -1.930 -8.995 1.246 1.00 90.50 146 ILE A N 1
ATOM 1070 C CA . ILE A 1 146 ? -2.569 -10.310 1.425 1.00 90.50 146 ILE A CA 1
ATOM 1071 C C . ILE A 1 146 ? -2.501 -10.747 2.894 1.00 90.50 146 ILE A C 1
ATOM 1073 O O . ILE A 1 146 ? -3.511 -11.165 3.462 1.00 90.50 146 ILE A O 1
ATOM 1077 N N . GLY A 1 147 ? -1.333 -10.613 3.528 1.00 88.50 147 GLY A N 1
ATOM 1078 C CA . GLY A 1 147 ? -1.134 -10.938 4.940 1.00 88.50 147 GLY A CA 1
ATOM 1079 C C . GLY A 1 147 ? -2.029 -10.114 5.869 1.00 88.50 147 GLY A C 1
ATOM 1080 O O . GLY A 1 147 ? -2.598 -10.660 6.814 1.00 88.50 147 GLY A O 1
ATOM 1081 N N . PHE A 1 148 ? -2.228 -8.830 5.563 1.00 86.88 148 PHE A N 1
ATOM 1082 C CA . PHE A 1 148 ? -3.156 -7.953 6.276 1.00 86.88 148 PHE A CA 1
ATOM 1083 C C . PHE A 1 148 ? -4.596 -8.483 6.219 1.00 86.88 148 PHE A C 1
ATOM 1085 O O . PHE A 1 148 ? -5.234 -8.642 7.263 1.00 86.88 148 PHE A O 1
ATOM 1092 N N . TYR A 1 149 ? -5.091 -8.844 5.031 1.00 86.31 149 TYR A N 1
ATOM 1093 C CA . TYR A 1 149 ? -6.425 -9.436 4.886 1.00 86.31 149 TYR A CA 1
ATOM 1094 C C . TYR A 1 149 ? -6.559 -10.778 5.593 1.00 86.31 149 TYR A C 1
ATOM 1096 O O . TYR A 1 149 ? -7.561 -11.027 6.265 1.00 86.31 149 TYR A O 1
ATOM 1104 N N . PHE A 1 150 ? -5.548 -11.635 5.478 1.00 86.94 150 PHE A N 1
ATOM 1105 C CA . PHE A 1 150 ? -5.545 -12.928 6.147 1.00 86.94 150 PHE A CA 1
ATOM 1106 C C . PHE A 1 150 ? -5.595 -12.771 7.673 1.00 86.94 150 PHE A C 1
ATOM 1108 O O . PHE A 1 150 ? -6.387 -13.442 8.337 1.00 86.94 150 PHE A O 1
ATOM 1115 N N . SER A 1 151 ? -4.818 -11.832 8.221 1.00 83.06 151 SER A N 1
ATOM 1116 C CA . SER A 1 151 ? -4.837 -11.480 9.643 1.00 83.06 151 SER A CA 1
ATOM 1117 C C . SER A 1 151 ? -6.220 -10.998 10.090 1.00 83.06 151 SER A C 1
ATOM 1119 O O . SER A 1 151 ? -6.763 -11.522 11.067 1.00 83.06 151 SER A O 1
ATOM 1121 N N . LEU A 1 152 ? -6.843 -10.085 9.332 1.00 78.31 152 LEU A N 1
ATOM 1122 C CA . LEU A 1 152 ? -8.206 -9.620 9.607 1.00 78.31 152 LEU A CA 1
ATOM 1123 C C . LEU A 1 152 ? -9.204 -10.785 9.620 1.00 78.31 152 LEU A C 1
ATOM 1125 O O . LEU A 1 152 ? -9.954 -10.934 10.584 1.00 78.31 152 LEU A O 1
ATOM 1129 N N . ILE A 1 153 ? -9.192 -11.646 8.599 1.00 77.19 153 ILE A N 1
ATOM 1130 C CA . ILE A 1 153 ? -10.109 -12.792 8.494 1.00 77.19 153 ILE A CA 1
ATOM 1131 C C . ILE A 1 153 ? -9.931 -13.755 9.674 1.00 77.19 153 ILE A C 1
ATOM 1133 O O . ILE A 1 153 ? -10.917 -14.145 10.306 1.00 77.19 153 ILE A O 1
ATOM 1137 N N . LEU A 1 154 ? -8.690 -14.135 9.999 1.00 76.19 154 LEU A N 1
ATOM 1138 C CA . LEU A 1 154 ? -8.404 -15.025 11.128 1.00 76.19 154 LEU A CA 1
ATOM 1139 C C . LEU A 1 154 ? -8.876 -14.428 12.452 1.00 76.19 154 LEU A C 1
ATOM 1141 O O . LEU A 1 154 ? -9.428 -15.145 13.294 1.00 76.19 154 LEU A O 1
ATOM 1145 N N . HIS A 1 155 ? -8.674 -13.125 12.626 1.00 70.44 155 HIS A N 1
ATOM 1146 C CA . HIS A 1 155 ? -9.095 -12.426 13.823 1.00 70.44 155 HIS A CA 1
ATOM 1147 C C . HIS A 1 155 ? -10.623 -12.398 13.931 1.00 70.44 155 HIS A C 1
ATOM 1149 O O . HIS A 1 155 ? -11.152 -12.860 14.942 1.00 70.44 155 HIS A O 1
ATOM 1155 N N . TYR A 1 156 ? -11.340 -11.976 12.879 1.00 66.56 156 TYR A N 1
ATOM 1156 C CA . TYR A 1 156 ? -12.810 -11.952 12.850 1.00 66.56 156 TYR A CA 1
ATOM 1157 C C . TYR A 1 156 ? -13.437 -13.342 13.011 1.00 66.56 156 TYR A C 1
ATOM 1159 O O . TYR A 1 156 ? -14.477 -13.469 13.658 1.00 66.56 156 TYR A O 1
ATOM 1167 N N . ARG A 1 157 ? -12.791 -14.401 12.512 1.00 66.75 157 ARG A N 1
ATOM 1168 C CA . ARG A 1 157 ? -13.247 -15.784 12.713 1.00 66.75 157 ARG A CA 1
ATOM 1169 C C . ARG A 1 157 ? -13.164 -16.213 14.181 1.00 66.75 157 ARG A C 1
ATOM 1171 O O . ARG A 1 157 ? -14.142 -16.742 14.706 1.00 66.75 157 ARG A O 1
ATOM 1178 N N . LYS A 1 158 ? -12.029 -15.984 14.854 1.00 62.22 158 LYS A N 1
ATOM 1179 C CA . LYS A 1 158 ? -11.867 -16.296 16.293 1.00 62.22 158 LYS A CA 1
ATOM 1180 C C . LYS A 1 158 ? -12.834 -15.479 17.144 1.00 62.22 158 LYS A C 1
ATOM 1182 O O . LYS A 1 158 ? -13.491 -15.998 18.041 1.00 62.22 158 LYS A O 1
ATOM 1187 N N . ALA A 1 159 ? -12.951 -14.208 16.794 1.00 58.75 159 ALA A N 1
ATOM 1188 C CA . ALA A 1 159 ? -13.890 -13.268 17.357 1.00 58.75 159 ALA A CA 1
ATOM 1189 C C . ALA A 1 159 ? -15.348 -13.749 17.273 1.00 58.75 159 ALA A C 1
ATOM 1191 O O . ALA A 1 159 ? -16.040 -13.759 18.289 1.00 58.75 159 ALA A O 1
ATOM 1192 N N . GLY A 1 160 ? -15.810 -14.131 16.081 1.00 56.88 160 GLY A N 1
ATOM 1193 C CA . GLY A 1 160 ? -17.164 -14.637 15.863 1.00 56.88 160 GLY A CA 1
ATOM 1194 C C . GLY A 1 160 ? -17.420 -15.948 16.604 1.00 56.88 160 GLY A C 1
ATOM 1195 O O . GLY A 1 160 ? -18.470 -16.097 17.221 1.00 56.88 160 GLY A O 1
ATOM 1196 N N . ALA A 1 161 ? -16.439 -16.857 16.626 1.00 57.91 161 ALA A N 1
ATOM 1197 C CA . ALA A 1 161 ? -16.538 -18.115 17.363 1.00 57.91 161 ALA A CA 1
ATOM 1198 C C . ALA A 1 161 ? -16.698 -17.902 18.881 1.00 57.91 161 ALA A C 1
ATOM 1200 O O . ALA A 1 161 ? -17.545 -18.545 19.492 1.00 57.91 161 ALA A O 1
ATOM 1201 N N . PHE A 1 162 ? -15.946 -16.967 19.473 1.00 55.31 162 PHE A N 1
ATOM 1202 C CA . PHE A 1 162 ? -16.037 -16.644 20.903 1.00 55.31 162 PHE A CA 1
ATOM 1203 C C . PHE A 1 162 ? -17.423 -16.115 21.307 1.00 55.31 162 PHE A C 1
ATOM 1205 O O . PHE A 1 162 ? -18.007 -16.592 22.275 1.00 55.31 162 PHE A O 1
ATOM 1212 N N . TRP A 1 163 ? -18.000 -15.173 20.549 1.00 49.28 163 TRP A N 1
ATOM 1213 C CA . TRP A 1 163 ? -19.352 -14.681 20.866 1.00 49.28 163 TRP A CA 1
ATOM 1214 C C . TRP A 1 163 ? -20.440 -15.686 20.531 1.00 49.28 163 TRP A C 1
ATOM 1216 O O . TRP A 1 163 ? -21.443 -15.730 21.231 1.00 49.28 163 TRP A O 1
ATOM 1226 N N . GLY A 1 164 ? -20.238 -16.515 19.505 1.00 55.25 164 GLY A N 1
ATOM 1227 C CA . GLY A 1 164 ? -21.118 -17.648 19.244 1.00 55.25 164 GLY A CA 1
ATOM 1228 C C . GLY A 1 164 ? -21.163 -18.619 20.424 1.00 55.25 164 GLY A C 1
ATOM 1229 O O . GLY A 1 164 ? -22.217 -19.170 20.707 1.00 55.25 164 GLY A O 1
ATOM 1230 N N . GLN A 1 165 ? -20.057 -18.801 21.150 1.00 60.06 165 GLN A N 1
ATOM 1231 C CA . GLN A 1 165 ? -20.044 -19.599 22.379 1.00 60.06 165 GLN A CA 1
ATOM 1232 C C . GLN A 1 165 ? -20.756 -18.881 23.530 1.00 60.06 165 GLN A C 1
ATOM 1234 O O . GLN A 1 165 ? -21.632 -19.480 24.139 1.00 60.06 165 GLN A O 1
ATOM 1239 N N . LEU A 1 166 ? -20.458 -17.598 23.771 1.00 57.25 166 LEU A N 1
ATOM 1240 C CA . LEU A 1 166 ? -21.097 -16.821 24.844 1.00 57.25 166 LEU A CA 1
ATOM 1241 C C . LEU A 1 166 ? -22.618 -16.680 24.672 1.00 57.25 166 LEU A C 1
ATOM 1243 O O . LEU A 1 166 ? -23.355 -16.764 25.643 1.00 57.25 166 LEU A O 1
ATOM 1247 N N . ALA A 1 167 ? -23.093 -16.454 23.444 1.00 60.53 167 ALA A N 1
ATOM 1248 C CA . ALA A 1 167 ? -24.519 -16.291 23.160 1.00 60.53 167 ALA A CA 1
ATOM 1249 C C . ALA A 1 167 ? -25.308 -17.603 23.307 1.00 60.53 167 ALA A C 1
ATOM 1251 O O . ALA A 1 167 ? -26.516 -17.569 23.518 1.00 60.53 167 ALA A O 1
ATOM 1252 N N . ASN A 1 168 ? -24.629 -18.745 23.178 1.00 63.44 168 ASN A N 1
ATOM 1253 C CA . ASN A 1 168 ? -25.220 -20.071 23.344 1.00 63.44 168 ASN A CA 1
ATOM 1254 C C . ASN A 1 168 ? -24.977 -20.657 24.744 1.00 63.44 168 ASN A C 1
ATOM 1256 O O . ASN A 1 168 ? -25.411 -21.779 25.000 1.00 63.44 168 ASN A O 1
ATOM 1260 N N . ASP A 1 169 ? -24.286 -19.935 25.631 1.00 59.41 169 ASP A N 1
ATOM 1261 C CA . ASP A 1 169 ? -24.065 -20.351 27.012 1.00 59.41 169 ASP A CA 1
ATOM 1262 C C . ASP A 1 169 ? -25.233 -19.862 27.892 1.00 59.41 169 ASP A C 1
ATOM 1264 O O . ASP A 1 169 ? -25.363 -18.659 28.140 1.00 59.41 169 ASP A O 1
ATOM 1268 N N . PRO A 1 170 ? -26.105 -20.768 28.374 1.00 57.81 170 PRO A N 1
ATOM 1269 C CA . PRO A 1 170 ? -27.269 -20.398 29.174 1.00 57.81 170 PRO A CA 1
ATOM 1270 C C . PRO A 1 170 ? -26.904 -19.883 30.572 1.00 57.81 170 PRO A C 1
ATOM 1272 O O . PRO A 1 170 ? -27.795 -19.469 31.304 1.00 57.81 170 PRO A O 1
ATOM 1275 N N . THR A 1 171 ? -25.629 -19.925 30.970 1.00 68.00 171 THR A N 1
ATOM 1276 C CA . THR A 1 171 ? -25.173 -19.475 32.295 1.00 68.00 171 THR A CA 1
ATOM 1277 C C . THR A 1 171 ? -24.752 -18.004 32.343 1.00 68.00 171 THR A C 1
ATOM 1279 O O . THR A 1 171 ? -24.446 -17.485 33.416 1.00 68.00 171 THR A O 1
ATOM 1282 N N . VAL A 1 172 ? -24.732 -17.324 31.191 1.00 56.06 172 VAL A N 1
ATOM 1283 C CA . VAL A 1 172 ? -24.242 -15.942 31.043 1.00 56.06 172 VAL A CA 1
ATOM 1284 C C . VAL A 1 172 ? -25.362 -14.895 31.218 1.00 56.06 172 VAL A 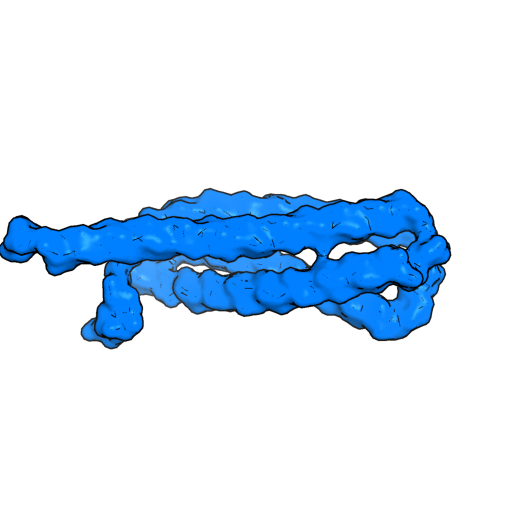C 1
ATOM 1286 O O . VAL A 1 172 ? -25.073 -13.697 31.244 1.00 56.06 172 VAL A O 1
ATOM 1289 N N . PHE A 1 173 ? -26.619 -15.319 31.417 1.00 49.91 173 PHE A N 1
ATOM 1290 C CA . PHE A 1 173 ? -27.771 -14.445 31.686 1.00 49.91 173 PHE A CA 1
ATOM 1291 C C . PHE A 1 173 ? -28.605 -14.912 32.880 1.00 49.91 173 PHE A C 1
ATOM 1293 O O . PHE A 1 173 ? -28.924 -16.119 32.941 1.00 49.91 173 PHE A O 1
#

Secondary structure (DSSP, 8-state):
-HHHHHH-----S-TTHHHHHHHHHHHHHHHHHHHHHHHHHHSS-HHHH--SHHHHHHHHHHHHHHHHHHHHHHHHHHHHTSS-TT-TGGGTTHHHHHHHHHHHHHHHHHHHHHHHHHHHHTGGGS-HHHHHHHHHHHHHHHHHHHHHHHHHHHHHHHHHHHHHHHHT-TT--

Nearest PDB structures (foldseek):
  5vju-assembly1_A  TM=5.473E-01  e=7.533E-02  synthetic construct
  4cqi-assembly1_A  TM=4.545E-01  e=4.201E+00  Leishmania major

Radius of gyration: 20.32 Å; Cα contacts (8 Å, |Δi|>4): 124; chains: 1; bounding box: 48×29×55 Å

Solvent-accessible surface area (backbone atoms only — not comparable to full-atom values): 9461 Å² total; per-residue (Å²): 116,72,70,50,73,77,64,74,58,78,77,88,57,63,46,62,63,47,30,58,52,22,50,53,51,38,54,53,52,51,50,32,50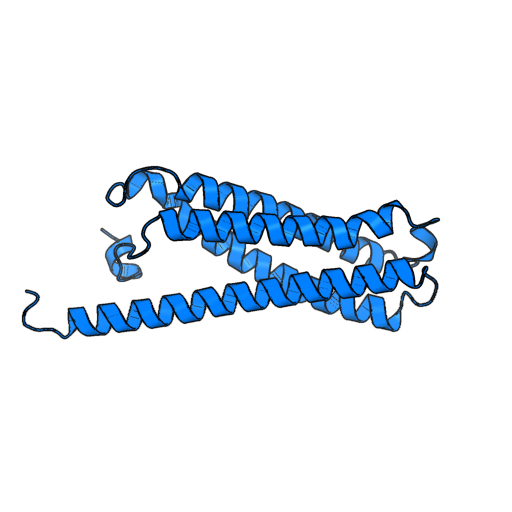,49,46,40,43,52,46,58,74,70,45,87,56,61,62,65,47,40,76,48,70,65,57,48,50,54,53,52,52,48,53,52,52,53,52,51,46,44,52,45,29,51,50,37,21,60,36,33,67,38,70,58,95,83,41,60,80,69,36,66,60,44,67,58,43,52,51,50,48,49,56,52,44,53,54,48,42,55,48,34,53,52,50,46,54,45,56,75,74,64,34,80,78,33,60,66,68,42,51,50,35,39,47,50,21,37,52,51,50,39,51,50,49,52,49,52,52,50,52,50,52,55,49,54,50,54,52,50,52,53,50,56,49,53,77,68,41,80,84,79,112

Mean predicted aligned error: 9.62 Å

pLDDT: mean 75.65, std 15.44, range [34.25, 93.0]